Protein AF-K1R727-F1 (afdb_monomer_lite)

InterPro domains:
  IPR046815 P2X purinoreceptor 7, intracellular domain [PF20478] (15-62)

Radius of gyration: 15.07 Å; chains: 1; bounding box: 34×25×49 Å

Structure (mmCIF, N/CA/C/O backbone):
data_AF-K1R727-F1
#
_entry.id   AF-K1R727-F1
#
loop_
_atom_site.group_PDB
_atom_site.id
_atom_site.type_symbol
_atom_site.label_atom_id
_atom_site.label_alt_id
_atom_site.label_comp_id
_atom_site.label_asym_id
_atom_site.label_entity_id
_atom_site.label_seq_id
_atom_site.pdbx_PDB_ins_code
_atom_site.Cartn_x
_atom_site.Cartn_y
_atom_site.Cartn_z
_atom_site.occupancy
_atom_site.B_iso_or_equiv
_atom_site.auth_seq_id
_atom_site.auth_comp_id
_atom_site.auth_asym_id
_atom_site.auth_atom_id
_atom_site.pdbx_PDB_model_num
ATOM 1 N N . HIS A 1 1 ? 24.022 -8.262 -26.516 1.00 40.94 1 HIS A N 1
ATOM 2 C CA . HIS A 1 1 ? 24.447 -8.979 -25.296 1.00 40.94 1 HIS A CA 1
ATOM 3 C C . HIS A 1 1 ? 24.876 -7.961 -24.230 1.00 40.94 1 HIS A C 1
ATOM 5 O O . HIS A 1 1 ? 26.058 -7.712 -24.058 1.00 40.94 1 HIS A O 1
ATOM 11 N N . GLN A 1 2 ? 23.902 -7.304 -23.589 1.00 40.31 2 GLN A N 1
ATOM 12 C CA . GLN A 1 2 ? 24.067 -6.347 -22.472 1.00 40.31 2 GLN A CA 1
ATOM 13 C C . GLN A 1 2 ? 22.927 -6.603 -21.453 1.00 40.31 2 GLN A C 1
ATOM 15 O O . GLN A 1 2 ? 22.259 -5.695 -20.973 1.00 40.31 2 GLN A O 1
ATOM 20 N N . ASN A 1 3 ? 22.650 -7.887 -21.197 1.00 49.94 3 ASN A N 1
ATOM 21 C CA . ASN A 1 3 ? 21.783 -8.367 -20.122 1.00 49.94 3 ASN A CA 1
ATOM 22 C C . ASN A 1 3 ? 22.703 -8.719 -18.958 1.00 49.94 3 ASN A C 1
ATOM 24 O O . ASN A 1 3 ? 23.450 -9.675 -19.131 1.00 49.94 3 ASN A O 1
ATOM 28 N N . MET A 1 4 ? 22.657 -7.969 -17.846 1.00 48.66 4 MET A N 1
ATOM 29 C CA . MET A 1 4 ? 22.937 -8.445 -16.466 1.00 48.66 4 MET A CA 1
ATOM 30 C C . 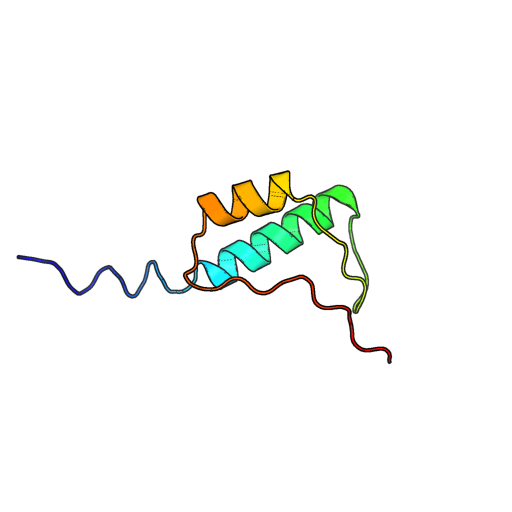MET A 1 4 ? 23.222 -7.335 -15.428 1.00 48.66 4 MET A C 1
ATOM 32 O O . MET A 1 4 ? 23.407 -7.667 -14.263 1.00 48.66 4 MET A O 1
ATOM 36 N N . MET A 1 5 ? 23.201 -6.034 -15.764 1.00 47.00 5 MET A N 1
ATOM 37 C CA . MET A 1 5 ? 23.458 -4.954 -14.773 1.00 47.00 5 MET A CA 1
ATOM 38 C C . MET A 1 5 ? 22.250 -4.053 -14.440 1.00 47.00 5 MET A C 1
ATOM 40 O O . MET A 1 5 ? 22.354 -3.137 -13.632 1.00 47.00 5 MET A O 1
ATOM 44 N N . ASN A 1 6 ? 21.076 -4.324 -15.009 1.00 49.19 6 ASN A N 1
ATOM 45 C CA . ASN A 1 6 ? 19.875 -3.478 -14.944 1.00 49.19 6 ASN A CA 1
ATOM 46 C C . ASN A 1 6 ? 18.706 -4.073 -14.131 1.00 49.19 6 ASN A C 1
ATOM 48 O O . ASN A 1 6 ? 17.668 -3.430 -13.983 1.00 49.19 6 ASN A O 1
ATOM 52 N N . ASN A 1 7 ? 18.873 -5.264 -13.551 1.00 53.31 7 ASN A N 1
ATOM 53 C CA . ASN A 1 7 ? 17.838 -5.899 -12.724 1.00 53.31 7 ASN A CA 1
ATOM 54 C C . ASN A 1 7 ? 18.005 -5.634 -11.223 1.00 53.31 7 ASN A C 1
ATOM 56 O O . ASN A 1 7 ? 17.059 -5.815 -10.467 1.00 53.31 7 ASN A O 1
ATOM 60 N N . SER A 1 8 ? 19.169 -5.164 -10.773 1.00 51.34 8 SER A N 1
ATOM 61 C CA . SER A 1 8 ? 19.463 -4.971 -9.345 1.00 51.34 8 SER A CA 1
ATOM 62 C C . SER A 1 8 ? 19.009 -3.610 -8.804 1.00 51.34 8 SER A C 1
ATOM 64 O O . SER A 1 8 ? 18.801 -3.476 -7.607 1.00 51.34 8 SER A O 1
ATOM 66 N N . ILE A 1 9 ? 18.836 -2.598 -9.666 1.00 53.69 9 ILE A N 1
ATOM 67 C CA . ILE A 1 9 ? 18.395 -1.241 -9.275 1.00 53.69 9 ILE A CA 1
ATOM 68 C C . ILE A 1 9 ? 16.860 -1.125 -9.330 1.00 53.69 9 ILE A C 1
ATOM 70 O O . ILE A 1 9 ? 16.248 -0.467 -8.494 1.00 53.69 9 ILE A O 1
ATOM 74 N N . THR A 1 10 ? 16.209 -1.819 -10.268 1.00 54.56 10 THR A N 1
ATOM 75 C CA . THR A 1 10 ? 14.741 -1.847 -10.423 1.00 54.56 10 THR A CA 1
ATOM 76 C C . THR A 1 10 ? 14.049 -2.703 -9.356 1.00 54.56 10 THR A C 1
ATOM 78 O O . THR A 1 10 ? 12.962 -2.369 -8.886 1.00 54.56 10 THR A O 1
ATOM 81 N N . THR A 1 11 ? 14.702 -3.780 -8.911 1.00 51.94 11 THR A N 1
ATOM 82 C CA . THR A 1 11 ? 14.209 -4.697 -7.866 1.00 51.94 11 THR A CA 1
ATOM 83 C C . THR A 1 11 ? 14.517 -4.238 -6.437 1.00 51.94 11 THR A C 1
ATOM 85 O O . THR A 1 11 ? 14.101 -4.893 -5.478 1.00 51.94 11 THR A O 1
ATOM 88 N N . LEU A 1 12 ? 15.169 -3.080 -6.282 1.00 56.62 12 LEU A N 1
ATOM 89 C CA . LEU A 1 12 ? 15.542 -2.439 -5.020 1.00 56.62 12 LEU A CA 1
ATOM 90 C C . LEU A 1 12 ? 14.641 -1.205 -4.764 1.00 56.62 12 LEU A C 1
ATOM 92 O O . LEU A 1 12 ? 15.080 -0.068 -4.810 1.00 56.62 12 LEU A O 1
ATOM 96 N N . SER A 1 13 ? 13.337 -1.295 -4.507 1.00 73.44 13 SER A N 1
ATOM 97 C CA . SER A 1 13 ? 12.545 -2.435 -4.081 1.00 73.44 13 SER A CA 1
ATOM 98 C C . SER A 1 13 ? 11.066 -2.159 -4.337 1.00 73.44 13 SER A C 1
ATOM 100 O O . SER A 1 13 ? 10.449 -1.369 -3.621 1.00 73.44 13 SER A O 1
ATOM 102 N N . PHE A 1 14 ? 10.444 -2.838 -5.307 1.00 86.44 14 PHE A N 1
ATOM 103 C CA . PHE A 1 14 ? 8.982 -2.796 -5.495 1.00 86.44 14 PHE A CA 1
ATOM 104 C C . PHE A 1 14 ? 8.209 -3.103 -4.205 1.00 86.44 14 PHE A C 1
ATOM 106 O O . PHE A 1 14 ? 7.089 -2.631 -4.017 1.00 86.44 14 PHE A O 1
ATOM 113 N N . ARG A 1 15 ? 8.818 -3.830 -3.259 1.00 87.12 15 ARG A N 1
ATOM 114 C CA . ARG A 1 15 ? 8.293 -4.001 -1.900 1.00 87.12 15 ARG A CA 1
ATOM 115 C C . ARG A 1 15 ? 8.220 -2.676 -1.129 1.00 87.12 15 ARG A C 1
ATOM 117 O O . ARG A 1 15 ? 7.177 -2.404 -0.537 1.00 87.12 15 ARG A O 1
ATOM 124 N N . VAL A 1 16 ? 9.265 -1.846 -1.144 1.00 87.81 16 VAL A N 1
ATOM 125 C CA . VAL A 1 16 ? 9.259 -0.512 -0.508 1.00 87.81 16 VAL A CA 1
ATOM 126 C C . VAL A 1 16 ? 8.207 0.390 -1.154 1.00 87.81 16 VAL A C 1
ATOM 128 O O . VAL A 1 16 ? 7.368 0.937 -0.439 1.00 87.81 16 VAL A O 1
ATOM 131 N N . TYR A 1 17 ? 8.174 0.479 -2.487 1.00 90.56 17 TYR A N 1
ATOM 132 C CA . TYR A 1 17 ? 7.182 1.297 -3.199 1.00 90.56 17 TYR A CA 1
ATOM 133 C C . TYR A 1 17 ? 5.744 0.865 -2.912 1.00 90.56 17 TYR A C 1
ATOM 135 O O . TYR A 1 17 ? 4.892 1.700 -2.614 1.00 90.56 17 TYR A O 1
ATOM 143 N N . ARG A 1 18 ? 5.475 -0.441 -2.889 1.00 92.00 18 ARG A N 1
ATOM 144 C CA . ARG A 1 18 ? 4.172 -0.995 -2.503 1.00 92.00 18 ARG A CA 1
ATOM 145 C C . ARG A 1 18 ? 3.802 -0.662 -1.058 1.00 92.00 18 ARG A C 1
ATOM 147 O O . ARG A 1 18 ? 2.668 -0.261 -0.804 1.00 92.00 18 ARG A O 1
ATOM 154 N N . HIS A 1 19 ? 4.742 -0.759 -0.115 1.00 89.62 19 HIS A N 1
ATOM 155 C CA . HIS A 1 19 ? 4.501 -0.331 1.268 1.00 89.62 19 HIS A CA 1
ATOM 156 C C . HIS A 1 19 ? 4.205 1.171 1.371 1.00 89.62 19 HIS A C 1
ATOM 158 O O . HIS A 1 19 ? 3.316 1.561 2.132 1.00 89.62 19 HIS A O 1
ATOM 164 N N . ILE A 1 20 ? 4.911 2.008 0.607 1.00 91.88 20 ILE A N 1
ATOM 165 C CA . ILE A 1 20 ? 4.645 3.448 0.535 1.00 91.88 20 ILE A CA 1
ATOM 166 C C . ILE A 1 20 ? 3.256 3.697 -0.053 1.00 91.88 20 ILE A C 1
ATOM 168 O O . ILE A 1 20 ? 2.491 4.440 0.554 1.00 91.88 20 ILE A O 1
ATOM 172 N N . ALA A 1 21 ? 2.895 3.043 -1.159 1.00 93.88 21 ALA A N 1
ATOM 173 C CA . ALA A 1 21 ? 1.590 3.178 -1.804 1.00 93.88 21 ALA A CA 1
ATOM 174 C C . ALA A 1 21 ? 0.441 2.802 -0.854 1.00 93.88 21 ALA A C 1
ATOM 176 O O . ALA A 1 21 ? -0.508 3.571 -0.702 1.00 93.88 21 ALA A O 1
ATOM 177 N N . TYR A 1 22 ? 0.568 1.682 -0.132 1.00 93.44 22 TYR A N 1
ATOM 178 C CA . TYR A 1 22 ? -0.394 1.293 0.903 1.00 93.44 22 TYR A CA 1
ATOM 179 C C . TYR A 1 22 ? -0.537 2.365 1.988 1.00 93.44 22 TYR A C 1
ATOM 181 O O . TYR A 1 22 ? -1.652 2.758 2.332 1.00 93.44 22 TYR A O 1
ATOM 189 N N . ARG A 1 23 ? 0.583 2.881 2.510 1.00 91.38 23 ARG A N 1
ATOM 190 C CA . ARG A 1 23 ? 0.558 3.939 3.531 1.00 91.38 23 ARG A CA 1
ATOM 191 C C . ARG A 1 23 ? -0.033 5.239 2.995 1.00 91.38 23 ARG A C 1
ATOM 193 O O . ARG A 1 23 ? -0.798 5.872 3.710 1.00 91.38 23 ARG A O 1
ATOM 200 N N . ARG A 1 24 ? 0.296 5.637 1.764 1.00 92.81 24 ARG A N 1
ATOM 201 C CA . ARG A 1 24 ? -0.187 6.878 1.141 1.00 92.81 24 ARG A CA 1
ATOM 202 C C . ARG A 1 24 ? -1.702 6.845 0.960 1.00 92.81 24 ARG A C 1
ATOM 204 O O . ARG A 1 24 ? -2.358 7.814 1.317 1.00 92.81 24 ARG A O 1
ATOM 211 N N . PHE A 1 25 ? -2.246 5.717 0.499 1.00 94.50 25 PHE A N 1
ATOM 212 C CA . PHE A 1 25 ? -3.691 5.522 0.381 1.00 94.50 25 PHE A CA 1
ATOM 213 C C . PHE A 1 25 ? -4.392 5.630 1.742 1.00 94.50 25 PHE A C 1
ATOM 215 O O . PHE A 1 25 ? -5.365 6.364 1.884 1.00 94.50 25 PHE A O 1
ATOM 222 N N . VAL A 1 26 ? -3.865 4.953 2.768 1.00 93.88 26 VAL A N 1
ATOM 223 C CA . VAL A 1 26 ? -4.439 5.019 4.122 1.00 93.88 26 VAL A CA 1
ATOM 224 C C . VAL A 1 26 ? -4.374 6.441 4.694 1.00 93.88 26 VAL A C 1
ATOM 226 O O . VAL A 1 26 ? -5.349 6.911 5.271 1.00 93.88 26 VAL A O 1
ATOM 229 N N . LEU A 1 27 ? -3.257 7.149 4.507 1.00 91.50 27 LEU A N 1
ATOM 230 C CA . LEU A 1 27 ? -3.120 8.542 4.944 1.00 91.50 27 LEU A CA 1
ATOM 231 C C . LEU A 1 27 ? -4.085 9.485 4.215 1.00 91.50 27 LEU A C 1
ATOM 233 O O . LEU A 1 27 ? -4.535 10.458 4.805 1.00 91.50 27 LEU A O 1
ATOM 237 N N . TRP A 1 28 ? -4.396 9.219 2.946 1.00 92.12 28 TRP A N 1
ATOM 238 C CA . TRP A 1 28 ? -5.310 10.055 2.170 1.00 92.12 28 TRP A CA 1
ATOM 239 C C . TRP A 1 28 ? -6.757 9.956 2.666 1.00 92.12 28 TRP A C 1
ATOM 241 O O . TRP A 1 28 ? -7.428 10.974 2.774 1.00 92.12 28 TRP A O 1
ATOM 251 N N . ILE A 1 29 ? -7.216 8.756 3.028 1.00 94.56 29 ILE A N 1
ATOM 252 C CA . ILE A 1 29 ? -8.604 8.529 3.463 1.00 94.56 29 ILE A CA 1
ATOM 253 C C . ILE A 1 29 ? -8.806 8.815 4.960 1.00 94.56 29 ILE A C 1
ATOM 255 O O . ILE A 1 29 ? -9.840 9.342 5.355 1.00 94.56 29 ILE A O 1
ATOM 259 N N . TRP A 1 30 ? -7.837 8.458 5.809 1.00 91.25 30 TRP A N 1
ATOM 260 C CA . TRP A 1 30 ? -7.975 8.514 7.276 1.00 91.25 30 TRP A CA 1
ATOM 261 C C . TRP A 1 30 ? -7.045 9.536 7.947 1.00 91.25 30 TRP A C 1
ATOM 263 O O . TRP A 1 30 ? -6.963 9.575 9.175 1.00 91.25 30 TRP A O 1
ATOM 273 N N . HIS A 1 31 ? -6.328 10.353 7.172 1.00 90.94 31 HIS A N 1
ATOM 274 C CA . HIS A 1 31 ? -5.349 11.325 7.670 1.00 90.94 31 HIS A CA 1
ATOM 275 C C . HIS A 1 31 ? -4.261 10.677 8.545 1.00 90.94 31 HIS A C 1
ATOM 277 O O . HIS A 1 31 ? -3.717 9.627 8.203 1.00 90.94 31 HIS A O 1
ATOM 283 N N . ARG A 1 32 ? -3.852 11.315 9.649 1.00 85.38 32 ARG A N 1
ATOM 284 C CA . ARG A 1 32 ? -2.796 10.793 10.525 1.00 85.38 32 ARG A CA 1
ATOM 285 C C . ARG A 1 32 ? -3.349 9.707 11.445 1.00 85.38 32 ARG A C 1
ATOM 287 O O . ARG A 1 32 ? -4.091 9.993 12.375 1.00 85.38 32 ARG A O 1
ATOM 294 N N . LEU A 1 33 ? -2.895 8.472 11.242 1.00 82.81 33 LEU A N 1
ATOM 295 C CA . LEU A 1 33 ? -3.117 7.374 12.180 1.00 82.81 33 LEU A CA 1
ATOM 296 C C . LEU A 1 33 ? -1.931 7.267 13.144 1.00 82.81 33 LEU A C 1
ATOM 298 O O . LEU A 1 33 ? -0.777 7.227 12.714 1.00 82.81 33 LEU A O 1
ATOM 302 N N . GLY A 1 34 ? -2.216 7.218 14.448 1.00 81.50 34 GLY A N 1
ATOM 303 C CA . GLY A 1 34 ? -1.214 6.955 15.488 1.00 81.50 34 GLY A CA 1
ATOM 304 C C . GLY A 1 34 ? -0.492 5.610 15.304 1.00 81.50 34 GLY A C 1
ATOM 305 O O . GLY A 1 34 ? -0.889 4.768 14.493 1.00 81.50 34 GLY A O 1
ATOM 306 N N . ARG A 1 35 ? 0.591 5.385 16.062 1.00 82.25 35 ARG A N 1
ATOM 307 C CA . ARG A 1 35 ? 1.331 4.108 16.016 1.00 82.25 35 ARG A CA 1
ATOM 308 C C . ARG A 1 35 ? 0.396 2.943 16.360 1.00 82.25 35 ARG A C 1
ATOM 310 O O . ARG A 1 35 ? -0.454 3.063 17.226 1.00 82.25 35 ARG A O 1
ATOM 317 N N . GLY A 1 36 ? 0.548 1.824 15.653 1.00 80.19 36 GLY A N 1
ATOM 318 C CA . GLY A 1 36 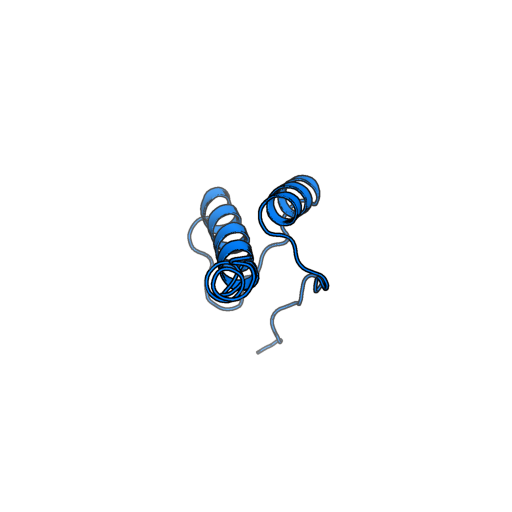? -0.283 0.629 15.849 1.00 80.19 36 GLY A CA 1
ATOM 319 C C . GLY A 1 36 ? -1.618 0.649 15.097 1.00 80.19 36 GLY A C 1
ATOM 320 O O . GLY A 1 36 ? -2.106 -0.413 14.730 1.00 80.19 36 GLY A O 1
ATOM 321 N N . ASN A 1 37 ? -2.152 1.816 14.729 1.00 82.94 37 ASN A N 1
ATOM 322 C CA . ASN A 1 37 ? -3.442 1.913 14.042 1.00 82.94 37 ASN A CA 1
ATOM 323 C C . ASN A 1 37 ? -3.313 1.615 12.540 1.00 82.94 37 ASN A C 1
ATOM 325 O O . ASN A 1 37 ? -3.165 2.509 11.708 1.00 82.94 37 ASN A O 1
ATOM 329 N N . ARG A 1 38 ? -3.356 0.327 12.180 1.00 87.25 38 ARG A N 1
ATOM 330 C CA . ARG A 1 38 ? -3.359 -0.145 10.785 1.00 87.25 38 ARG A CA 1
ATOM 331 C C . ARG A 1 38 ? -4.796 -0.276 10.268 1.00 87.25 38 ARG A C 1
ATOM 333 O O . ARG A 1 38 ? -5.637 -0.851 10.950 1.00 87.25 38 ARG A O 1
ATOM 340 N N . LYS A 1 39 ? -5.070 0.215 9.055 1.00 90.50 39 LYS A N 1
ATOM 341 C CA . LYS A 1 39 ? -6.368 0.057 8.369 1.00 90.50 39 LYS A CA 1
ATOM 342 C C . LYS A 1 39 ? -6.267 -0.941 7.224 1.00 90.50 39 LYS A C 1
ATOM 344 O O . LYS A 1 39 ? -5.218 -1.062 6.590 1.00 90.50 39 LYS A O 1
ATOM 349 N N . ILE A 1 40 ? -7.370 -1.642 6.977 1.00 91.19 40 ILE A N 1
ATOM 350 C CA . ILE A 1 40 ? -7.517 -2.558 5.847 1.00 91.19 40 ILE A CA 1
ATOM 351 C C . ILE A 1 40 ? -7.740 -1.726 4.583 1.00 91.19 40 ILE A C 1
ATOM 353 O O . ILE A 1 40 ? -8.552 -0.805 4.568 1.00 91.19 40 ILE A O 1
ATOM 357 N N . ILE A 1 41 ? -6.999 -2.051 3.526 1.00 93.50 41 ILE A N 1
ATOM 358 C CA . ILE A 1 41 ? -7.141 -1.423 2.211 1.00 93.50 41 ILE A CA 1
ATOM 359 C C . ILE A 1 41 ? -8.114 -2.270 1.376 1.00 93.50 41 ILE A C 1
ATOM 361 O O . ILE A 1 41 ? -7.979 -3.496 1.387 1.00 93.50 41 ILE A O 1
ATOM 365 N N . PRO A 1 42 ? -9.053 -1.658 0.628 1.00 94.56 42 PRO A N 1
ATOM 366 C CA . PRO A 1 42 ? -9.950 -2.387 -0.265 1.00 94.56 42 PRO A CA 1
ATOM 367 C C . PRO A 1 42 ? -9.204 -3.248 -1.295 1.00 94.56 42 PRO A C 1
ATOM 369 O O . PRO A 1 42 ? -8.153 -2.859 -1.813 1.00 94.56 42 PRO A O 1
ATOM 372 N N . ALA A 1 43 ? -9.777 -4.402 -1.650 1.00 93.44 43 ALA A N 1
ATOM 373 C CA . ALA A 1 43 ? -9.149 -5.364 -2.559 1.00 93.44 43 ALA A CA 1
ATOM 374 C C . ALA A 1 43 ? -8.852 -4.782 -3.954 1.00 93.44 43 ALA A C 1
ATOM 376 O O . ALA A 1 43 ? -7.803 -5.076 -4.532 1.00 93.44 43 ALA A O 1
ATOM 377 N N . CYS A 1 44 ? -9.723 -3.910 -4.473 1.00 94.88 44 CYS A N 1
ATOM 378 C CA . CYS A 1 44 ? -9.522 -3.240 -5.761 1.00 94.88 44 CYS A CA 1
ATOM 379 C C . CYS A 1 44 ? -8.237 -2.391 -5.774 1.00 94.88 44 CYS A C 1
ATOM 381 O O . CYS A 1 44 ? -7.429 -2.481 -6.699 1.00 94.88 44 CYS A O 1
ATOM 383 N N . VAL A 1 45 ? -7.989 -1.644 -4.697 1.00 95.38 45 VAL A N 1
ATOM 3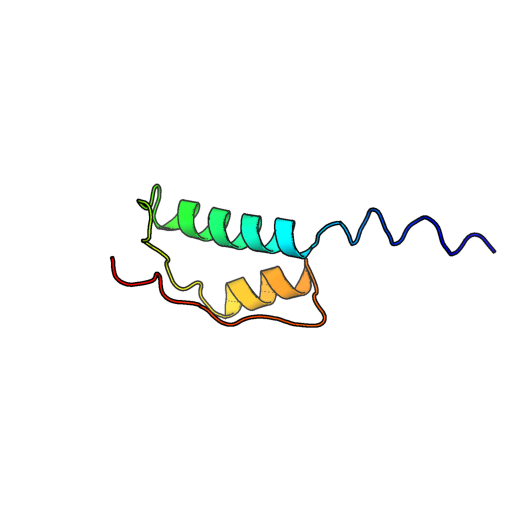84 C CA . VAL A 1 45 ? -6.792 -0.811 -4.531 1.00 95.38 45 VAL A CA 1
ATOM 385 C C . VAL A 1 45 ? -5.550 -1.683 -4.364 1.00 95.38 45 VAL A C 1
ATOM 387 O O . VAL A 1 45 ? -4.525 -1.433 -5.000 1.00 95.38 45 VAL A O 1
ATOM 390 N N . VAL A 1 46 ? -5.638 -2.747 -3.559 1.00 94.75 46 VAL A N 1
ATOM 391 C CA . VAL A 1 46 ? -4.538 -3.710 -3.396 1.00 94.75 46 VAL A CA 1
ATOM 392 C C . VAL A 1 46 ? -4.146 -4.318 -4.741 1.00 94.75 46 VAL A C 1
ATOM 394 O O . VAL A 1 46 ? -2.957 -4.369 -5.052 1.00 94.75 46 VAL A O 1
ATOM 397 N N . THR A 1 47 ? -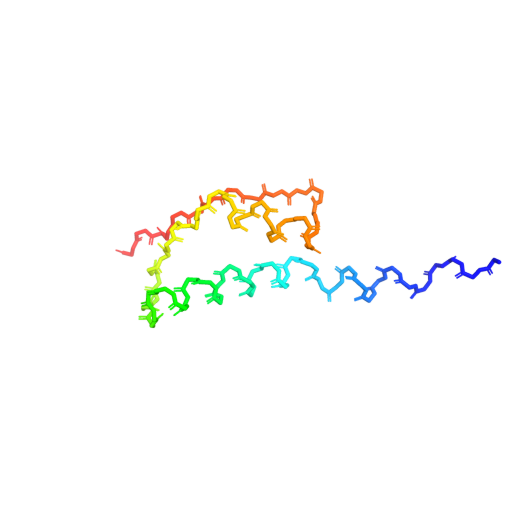5.127 -4.732 -5.543 1.00 94.75 47 THR A N 1
ATOM 398 C CA . THR A 1 47 ? -4.912 -5.338 -6.864 1.00 94.75 47 THR A CA 1
ATOM 399 C C . THR A 1 47 ? -4.202 -4.369 -7.802 1.00 94.75 47 THR A C 1
ATOM 401 O O . THR A 1 47 ? -3.177 -4.722 -8.383 1.00 94.75 47 THR A O 1
ATOM 404 N N . LYS A 1 48 ? -4.663 -3.113 -7.868 1.00 95.62 48 LYS A N 1
ATOM 405 C CA . LYS A 1 48 ? -4.031 -2.079 -8.699 1.00 95.62 48 LYS A CA 1
ATOM 406 C C . LYS A 1 48 ? -2.591 -1.779 -8.273 1.00 95.62 48 LYS A C 1
ATOM 408 O O . LYS A 1 48 ? -1.712 -1.639 -9.114 1.00 95.62 48 LYS A O 1
ATOM 413 N N . ILE A 1 49 ? -2.315 -1.708 -6.971 1.00 94.31 49 ILE A N 1
ATOM 414 C CA . ILE A 1 49 ? -0.948 -1.481 -6.474 1.00 94.31 49 ILE A CA 1
ATOM 415 C C . ILE A 1 49 ? -0.044 -2.678 -6.804 1.00 94.31 49 ILE A C 1
ATOM 417 O O . ILE A 1 49 ? 1.114 -2.489 -7.170 1.00 94.31 49 ILE A O 1
ATOM 421 N N . ARG A 1 50 ? -0.557 -3.911 -6.698 1.00 93.44 50 ARG A N 1
ATOM 422 C CA . ARG A 1 50 ? 0.200 -5.135 -7.011 1.00 93.44 50 ARG A CA 1
ATOM 423 C C . ARG A 1 50 ? 0.497 -5.291 -8.502 1.00 93.44 50 ARG A C 1
ATOM 425 O O . ARG A 1 50 ? 1.555 -5.823 -8.814 1.00 93.44 50 ARG A O 1
ATOM 432 N N . SER A 1 51 ? -0.377 -4.808 -9.389 1.00 92.12 51 SER A N 1
ATOM 433 C CA . SER A 1 51 ? -0.116 -4.818 -10.834 1.00 92.12 51 SER A CA 1
ATOM 434 C C . SER A 1 51 ? 0.980 -3.828 -11.238 1.00 92.12 51 SER A C 1
ATOM 436 O O . SER A 1 51 ? 1.698 -4.078 -12.195 1.00 92.12 51 SER A O 1
ATOM 438 N N . VAL A 1 52 ? 1.112 -2.705 -10.518 1.00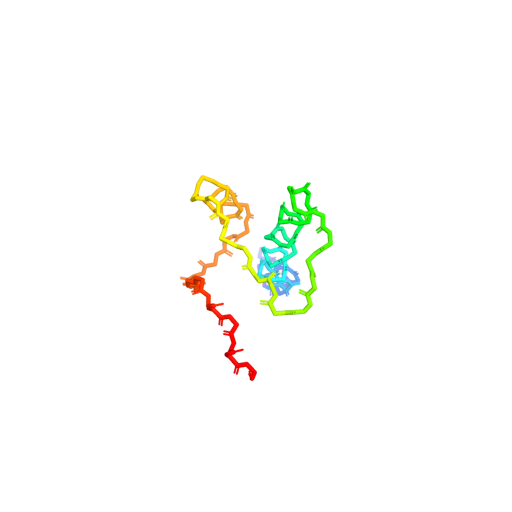 91.56 52 VAL A N 1
ATOM 439 C CA . VAL A 1 52 ? 2.158 -1.696 -10.774 1.00 91.56 52 VAL A CA 1
ATOM 440 C C . VAL A 1 52 ? 3.491 -2.087 -10.125 1.00 91.56 52 VAL A C 1
ATOM 442 O O . VAL A 1 52 ? 4.547 -1.856 -10.702 1.00 91.56 52 VAL A O 1
ATOM 445 N N . PHE A 1 53 ? 3.449 -2.703 -8.939 1.00 90.06 53 PHE A N 1
ATOM 446 C CA . PHE A 1 53 ? 4.630 -3.134 -8.183 1.00 90.06 53 PHE A CA 1
ATOM 447 C C . PHE A 1 53 ? 4.565 -4.645 -7.886 1.00 90.06 53 PHE A C 1
ATOM 449 O O . PHE A 1 53 ? 4.202 -5.039 -6.761 1.00 90.06 53 PHE A O 1
ATOM 456 N N . PRO A 1 54 ? 4.880 -5.498 -8.882 1.00 89.25 54 PRO A N 1
ATOM 457 C CA . PRO A 1 54 ? 4.760 -6.947 -8.763 1.00 89.25 54 PRO A CA 1
ATOM 458 C C . PRO A 1 54 ? 5.732 -7.547 -7.732 1.00 89.25 54 PRO A C 1
ATOM 460 O O . PRO A 1 54 ? 6.710 -6.925 -7.310 1.00 89.25 54 PRO A O 1
ATOM 463 N N . SER A 1 55 ? 5.409 -8.752 -7.262 1.00 87.12 55 SER A N 1
ATOM 464 C CA . SER A 1 55 ? 6.152 -9.512 -6.249 1.00 87.12 55 SER A CA 1
ATOM 465 C C . SER A 1 55 ? 5.850 -10.990 -6.437 1.00 87.12 55 SER A C 1
ATOM 467 O O . SER A 1 55 ? 4.685 -11.332 -6.612 1.00 87.12 55 SER A O 1
ATOM 469 N N . GLU A 1 56 ? 6.847 -11.860 -6.308 1.00 84.06 56 GLU A N 1
ATOM 470 C CA . GLU A 1 56 ? 6.627 -13.316 -6.332 1.00 84.06 56 GLU A CA 1
ATOM 471 C C . GLU A 1 56 ? 5.791 -13.781 -5.132 1.00 84.06 56 GLU A C 1
ATOM 473 O O . GLU A 1 56 ? 4.987 -14.701 -5.225 1.00 84.06 56 GLU A O 1
ATOM 478 N N . GLN A 1 57 ? 5.951 -13.100 -3.993 1.00 83.88 57 GLN A N 1
ATOM 479 C CA . GLN A 1 57 ? 5.255 -13.415 -2.750 1.00 83.88 57 GLN A CA 1
ATOM 480 C C . GLN A 1 57 ? 4.560 -12.176 -2.181 1.00 83.88 57 GLN A C 1
ATOM 482 O O . GLN A 1 57 ? 5.145 -11.087 -2.080 1.00 83.88 57 GLN A O 1
ATOM 487 N N . TYR A 1 58 ? 3.304 -12.345 -1.765 1.00 85.00 58 TYR A N 1
ATOM 488 C CA . TYR A 1 58 ? 2.521 -11.320 -1.082 1.00 85.00 58 TYR A CA 1
ATOM 489 C C . TYR A 1 58 ? 2.124 -11.797 0.311 1.00 85.00 58 TYR A C 1
ATOM 491 O O . TYR A 1 58 ? 1.535 -12.858 0.473 1.00 85.00 58 TYR A O 1
ATOM 499 N N . THR A 1 59 ? 2.378 -10.974 1.327 1.00 85.50 59 THR A N 1
ATOM 500 C CA . THR A 1 59 ? 1.857 -11.211 2.676 1.00 85.50 59 THR A CA 1
ATOM 501 C C . THR A 1 59 ? 0.472 -10.588 2.828 1.00 85.50 59 THR A C 1
ATOM 503 O O . THR A 1 59 ? 0.247 -9.461 2.373 1.00 85.50 59 THR A O 1
ATOM 506 N N . GLY A 1 60 ? -0.433 -11.290 3.511 1.00 84.19 60 GLY A N 1
ATOM 507 C CA . GLY A 1 60 ? -1.717 -10.741 3.949 1.00 84.19 60 GLY A CA 1
ATOM 508 C C . GLY A 1 60 ? -1.572 -9.622 4.989 1.00 84.19 60 GLY A C 1
ATOM 509 O O . GLY A 1 60 ? -0.469 -9.297 5.445 1.00 84.19 60 GLY A O 1
ATOM 510 N N . PHE A 1 61 ? -2.700 -9.021 5.368 1.00 86.56 61 PHE A N 1
ATOM 511 C CA . PHE A 1 61 ? -2.740 -8.012 6.425 1.00 86.56 61 PHE A CA 1
ATOM 512 C C . PHE A 1 61 ? -2.351 -8.634 7.774 1.00 86.56 61 PHE A C 1
ATOM 514 O O . PHE A 1 61 ? -2.853 -9.691 8.144 1.00 86.56 61 PHE A O 1
ATOM 521 N N . ARG A 1 62 ? -1.453 -7.973 8.514 1.00 86.00 62 ARG A N 1
ATOM 522 C CA . ARG A 1 62 ? -1.048 -8.385 9.865 1.00 86.00 62 ARG A CA 1
ATOM 523 C C . ARG A 1 62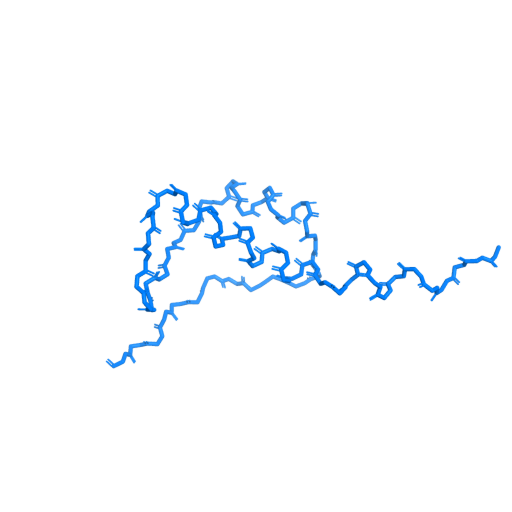 ? -1.524 -7.355 10.876 1.00 86.00 62 ARG A C 1
ATOM 525 O O . ARG A 1 62 ? -1.105 -6.190 10.797 1.00 86.00 62 ARG A O 1
ATOM 532 N N . TYR A 1 63 ? -2.340 -7.809 11.824 1.00 84.06 63 TYR A N 1
ATOM 533 C CA . TYR A 1 63 ? -2.787 -7.001 12.951 1.00 84.06 63 TYR A CA 1
ATOM 534 C C . TYR A 1 63 ? -1.586 -6.487 13.761 1.00 84.06 63 TYR A C 1
ATOM 536 O O . TYR A 1 63 ? -0.553 -7.166 13.838 1.00 84.06 63 TYR A O 1
ATOM 544 N N . PRO A 1 64 ? -1.666 -5.259 14.303 1.00 81.25 64 PRO A N 1
ATOM 545 C CA . PRO A 1 64 ? -0.691 -4.801 15.287 1.00 81.25 64 PRO A CA 1
ATOM 546 C C . PRO A 1 64 ? -0.676 -5.780 16.468 1.00 81.25 64 PRO A C 1
ATOM 548 O O . PRO A 1 64 ? -1.719 -6.319 16.836 1.00 81.25 64 PRO A O 1
ATOM 551 N N . ARG A 1 65 ? 0.504 -6.030 17.048 1.00 79.69 65 ARG A N 1
ATOM 552 C CA . ARG A 1 65 ? 0.564 -6.781 18.306 1.00 79.69 65 ARG A CA 1
ATOM 553 C C . ARG A 1 65 ? -0.202 -5.987 19.375 1.00 79.69 65 ARG A C 1
ATOM 555 O O . ARG A 1 65 ? 0.010 -4.771 19.421 1.00 79.69 65 ARG A O 1
ATOM 562 N N . PRO A 1 66 ? -1.060 -6.631 20.187 1.00 70.44 66 PRO A N 1
ATOM 563 C CA . PRO A 1 66 ? -1.604 -5.994 21.379 1.00 70.44 66 PRO A CA 1
ATOM 564 C C . PRO A 1 66 ? -0.423 -5.571 22.259 1.00 70.44 66 PRO A C 1
ATOM 566 O O . PRO A 1 66 ? 0.494 -6.370 22.464 1.00 70.44 66 PRO A O 1
ATOM 569 N N . THR A 1 67 ? -0.398 -4.305 22.663 1.00 63.62 67 THR A N 1
ATOM 570 C CA . THR A 1 67 ? 0.528 -3.778 23.676 1.00 63.62 67 THR A CA 1
ATOM 571 C C . THR A 1 67 ? -0.028 -4.023 25.058 1.00 63.62 67 THR A C 1
ATOM 573 O O . THR A 1 67 ? -1.255 -3.812 25.194 1.00 63.62 67 THR A O 1
#

pLDDT: mean 81.34, std 15.99, range [40.31, 95.62]

Foldseek 3Di:
DPPDDPPPVLPPDLVVVLVVQLVVVCCVVPNDDDPQDDDDDDPVSNVVSCVVRPDPDDDDDDHRDDD

Organism: Magallana gigas (NCBI:txid29159)

Secondary structure (DSSP, 8-state):
---SSSHHHHTS-HHHHHHHHHHHHHHHHH--PPTT---PPPHHHHHHHHHHS--S------PPPP-

Sequence (67 aa):
HQNMMNNSITTLSFRVYRHIAYRRFVLWIWHRLGRGNRKIIPACVVTKIRSVFPSEQYTGFRYPRPT